Protein AF-A0A8J7XIR2-F1 (afdb_monomer)

Radius of gyration: 20.09 Å; Cα contacts (8 Å, |Δi|>4): 174; chains: 1; bounding box: 49×50×68 Å

Nearest PDB structures (foldseek):
  5ys2-assembly1_A  TM=2.863E-01  e=4.165E+00  Suid alphaherpesvirus 1
  5ys2-assembly2_E  TM=2.714E-01  e=7.554E+00  Suid alphaherpesvirus 1

Sequence (163 aa):
MEKDVEYDLEEFIRKARGRQTEYEEPPYDETTFRNFRRFSNLEEYHDYYQQIKVCKAILNDIRSKSHFLSKMEKYSPGVAALSIEDIIKVRYSAEEESYIIYTDGTTFDIYEDDIKYIYPSIVDVPDSYEFEVVIDDSSVYVYNKFTADQPFRVFGAAEAAEE

pLDDT: mean 71.0, std 18.96, range [32.69, 96.56]

Mean predicted aligned error: 15.15 Å

Solvent-accessible surface area (backbone atoms only — not comparable to full-atom values): 10066 Å² total; per-residue (Å²): 136,82,78,82,78,77,78,59,64,67,61,51,53,51,57,57,73,68,54,78,74,84,70,76,74,72,79,87,48,66,65,61,52,51,50,46,65,72,51,64,82,72,86,80,70,96,43,68,59,52,51,51,48,52,40,50,48,56,54,50,25,46,59,68,65,36,79,52,28,67,48,42,29,77,69,23,76,68,56,66,75,45,54,59,89,47,51,78,49,63,44,72,37,85,92,71,47,22,40,36,41,35,37,89,91,51,74,45,54,38,53,55,82,54,44,52,76,51,42,60,68,64,79,70,52,73,62,49,97,56,38,46,74,44,79,54,97,80,23,33,32,39,29,48,76,86,53,92,61,77,63,45,76,80,47,53,81,78,75,76,76,79,128

Secondary structure (DSSP, 8-state):
--------HHHHHHHHHH------PPP--HHHHHHHHHH---SS---HHHHHHHHHHHHHHHHHT-HHHHHHHHHSTTGGG--GGGEEEEEEETTTTEEEEEESS-EEEEEGGGHHHH-TTTSSS---SSEEEEEETTEEEEEETTS-PPPEEEESPPP----

Foldseek 3Di:
DDDPPPPPPVVVVVVVVPDPPPPPPPPDDPVLVVVLVVFVPPPDDPDPLLQVLLQVQLLVCLAVVAPLQVLVCVQWPPSSVDHSVQFPGWGQDPVQCWIWTDGDPDITTGHVVSCCVSQVCSSSGDDDPQWDWDDDRQWIWIDGPPDPDDTDTSDDDDPPPPD

Structure (mmCIF, N/CA/C/O backbone):
data_AF-A0A8J7XIR2-F1
#
_entry.id   AF-A0A8J7XIR2-F1
#
loop_
_atom_site.group_PDB
_atom_site.id
_atom_site.type_symbol
_atom_site.label_atom_id
_atom_site.label_alt_id
_atom_site.label_comp_id
_atom_site.label_asym_id
_atom_site.label_entity_id
_atom_site.label_seq_id
_atom_site.pdbx_PDB_ins_code
_atom_site.Cartn_x
_atom_site.Cartn_y
_atom_site.Cartn_z
_atom_site.occupancy
_atom_site.B_iso_or_equiv
_atom_site.auth_seq_id
_atom_site.auth_comp_id
_atom_site.auth_asym_id
_atom_site.auth_atom_id
_atom_site.pdbx_PDB_model_num
ATOM 1 N N . MET A 1 1 ? 16.623 4.726 44.438 1.00 39.22 1 MET A N 1
ATOM 2 C CA . MET A 1 1 ? 17.504 3.559 44.220 1.00 39.22 1 MET A CA 1
ATOM 3 C C . MET A 1 1 ? 17.141 2.980 42.868 1.00 39.22 1 MET A C 1
ATOM 5 O O . MET A 1 1 ? 16.351 2.048 42.798 1.00 39.22 1 MET A O 1
ATOM 9 N N . GLU A 1 2 ? 17.652 3.587 41.805 1.00 41.81 2 GLU A N 1
ATOM 10 C CA . GLU A 1 2 ? 17.642 2.974 40.478 1.00 41.81 2 GLU A CA 1
ATOM 11 C C . GLU A 1 2 ? 18.891 2.099 40.412 1.00 41.81 2 GLU A C 1
ATOM 13 O O . GLU A 1 2 ? 19.988 2.554 40.729 1.00 41.81 2 GLU A O 1
ATOM 18 N N . LYS A 1 3 ? 18.701 0.803 40.165 1.00 44.50 3 LYS A N 1
ATOM 19 C CA . LYS A 1 3 ? 19.813 -0.107 39.906 1.00 44.50 3 LYS A CA 1
ATOM 20 C C . LYS A 1 3 ? 20.169 0.061 38.437 1.00 44.50 3 LYS A C 1
ATOM 22 O O . LYS A 1 3 ? 19.374 -0.339 37.590 1.00 44.50 3 LYS A O 1
ATOM 27 N N . ASP A 1 4 ? 21.335 0.638 38.173 1.00 45.81 4 ASP A N 1
ATOM 28 C CA . ASP A 1 4 ? 21.973 0.595 36.863 1.00 45.81 4 ASP A CA 1
ATOM 29 C C . ASP A 1 4 ? 22.080 -0.869 36.425 1.00 45.81 4 ASP A C 1
ATOM 31 O O . ASP A 1 4 ? 22.739 -1.690 37.070 1.00 45.81 4 ASP A O 1
ATOM 35 N N . VAL A 1 5 ? 21.358 -1.222 35.364 1.00 53.22 5 VAL A N 1
ATOM 36 C CA . VAL A 1 5 ? 21.509 -2.512 34.694 1.00 53.22 5 VAL A CA 1
ATOM 37 C C . VAL A 1 5 ? 22.749 -2.376 33.823 1.00 53.22 5 VAL A C 1
ATOM 39 O O . VAL A 1 5 ? 22.687 -1.870 32.706 1.00 53.22 5 VAL A O 1
ATOM 42 N N . GLU A 1 6 ? 23.893 -2.747 34.389 1.00 56.06 6 GLU A N 1
ATOM 43 C CA . GLU A 1 6 ? 25.178 -2.767 33.699 1.00 56.06 6 GLU A CA 1
ATOM 44 C C . GLU A 1 6 ? 25.072 -3.720 32.499 1.00 56.06 6 GLU A C 1
ATOM 46 O O . GLU A 1 6 ? 24.845 -4.923 32.646 1.00 56.06 6 GLU A O 1
ATOM 51 N N . TYR A 1 7 ? 25.124 -3.157 31.292 1.00 51.16 7 TYR A N 1
ATOM 52 C CA . TYR A 1 7 ? 24.996 -3.913 30.054 1.00 51.16 7 TYR A CA 1
ATOM 53 C C . TYR A 1 7 ? 26.279 -4.725 29.840 1.00 51.16 7 TYR A C 1
ATOM 55 O O . TYR A 1 7 ? 27.320 -4.166 29.490 1.00 51.16 7 TYR A O 1
ATOM 63 N N . ASP A 1 8 ? 26.207 -6.039 30.065 1.00 73.75 8 ASP A N 1
ATOM 64 C CA . ASP A 1 8 ? 27.331 -6.955 29.864 1.00 73.75 8 ASP A CA 1
ATOM 65 C C . ASP A 1 8 ? 27.612 -7.125 28.361 1.00 73.75 8 ASP A C 1
ATOM 67 O O . ASP A 1 8 ? 27.009 -7.930 27.637 1.00 73.75 8 ASP A O 1
ATOM 71 N N . LEU A 1 9 ? 28.546 -6.304 27.884 1.00 60.28 9 LEU A N 1
ATOM 72 C CA . LEU A 1 9 ? 29.009 -6.285 26.503 1.00 60.28 9 LEU A CA 1
ATOM 73 C C . LEU A 1 9 ? 29.624 -7.635 26.090 1.00 60.28 9 LEU A C 1
ATOM 75 O O . LEU A 1 9 ? 29.512 -8.030 24.926 1.00 60.28 9 LEU A O 1
ATOM 79 N N . GLU A 1 10 ? 30.233 -8.372 27.024 1.00 70.94 10 GLU A N 1
ATOM 80 C CA . GLU A 1 10 ? 30.817 -9.687 26.750 1.00 70.94 10 GLU A CA 1
ATOM 81 C C . GLU A 1 10 ? 29.724 -10.743 26.538 1.00 70.94 10 GLU A C 1
ATOM 83 O O . GLU A 1 10 ? 29.825 -11.564 25.616 1.00 70.94 10 GLU A O 1
ATOM 88 N N . GLU A 1 11 ? 28.633 -10.690 27.310 1.00 71.00 11 GLU A N 1
ATOM 89 C CA . GLU A 1 11 ? 27.476 -11.572 27.120 1.00 71.00 11 GLU A CA 1
ATOM 90 C C . GLU A 1 11 ? 26.805 -11.346 25.755 1.00 71.00 11 GLU A C 1
ATOM 92 O O . GLU A 1 11 ? 26.440 -12.311 25.068 1.00 71.00 11 GLU A O 1
ATOM 97 N N . PHE A 1 12 ? 26.692 -10.085 25.327 1.00 66.56 12 PHE A N 1
ATOM 98 C 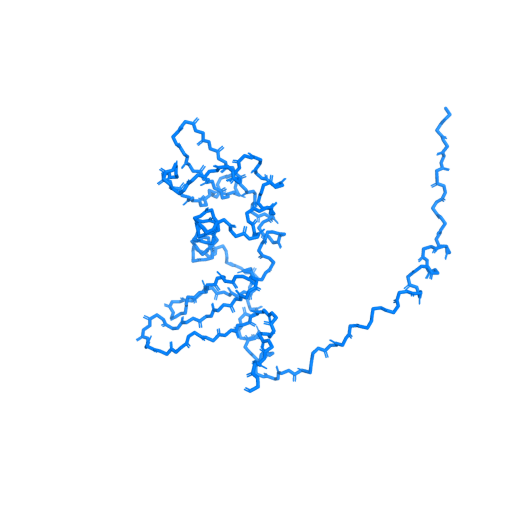CA . PHE A 1 12 ? 26.153 -9.719 24.016 1.00 66.56 12 PHE A CA 1
ATOM 99 C C . PHE A 1 12 ? 27.019 -10.258 22.869 1.00 66.56 12 PHE A C 1
ATOM 101 O O . PHE A 1 12 ? 26.501 -10.914 21.961 1.00 66.56 12 PHE A O 1
ATOM 108 N N . ILE A 1 13 ? 28.343 -10.063 22.932 1.00 67.88 13 ILE A N 1
ATOM 109 C CA . ILE A 1 13 ? 29.283 -10.556 21.910 1.00 67.88 13 ILE A CA 1
ATOM 110 C C . ILE A 1 13 ? 29.258 -12.088 21.843 1.00 67.88 13 ILE A C 1
ATOM 112 O O . ILE A 1 13 ? 29.281 -12.664 20.752 1.00 67.88 13 ILE A O 1
ATOM 116 N N . ARG A 1 14 ? 29.149 -12.769 22.989 1.00 73.19 14 ARG A N 1
ATOM 117 C CA . ARG A 1 14 ? 29.025 -14.231 23.046 1.00 73.19 14 ARG A CA 1
ATOM 118 C C . ARG A 1 14 ? 27.726 -14.724 22.399 1.00 73.19 14 ARG A C 1
ATOM 120 O O . ARG A 1 14 ? 27.768 -15.680 21.627 1.00 73.19 14 ARG A O 1
ATOM 127 N N . LYS A 1 15 ? 26.587 -14.065 22.659 1.00 63.84 15 LYS A N 1
ATOM 128 C CA . LYS A 1 15 ? 25.294 -14.382 22.016 1.00 63.84 15 LYS A CA 1
ATOM 129 C C . LYS A 1 15 ? 25.314 -14.107 20.511 1.00 63.84 15 LYS A C 1
ATOM 131 O O . LYS A 1 15 ? 24.738 -14.885 19.757 1.00 63.84 15 LYS A O 1
ATOM 136 N N . ALA A 1 16 ? 25.996 -13.050 20.071 1.00 55.19 16 ALA A N 1
ATOM 137 C CA . ALA A 1 16 ? 26.151 -12.724 18.655 1.00 55.19 16 ALA A CA 1
ATOM 138 C C . ALA A 1 16 ? 27.020 -13.755 17.915 1.00 55.19 16 ALA A C 1
ATOM 140 O O . ALA A 1 16 ? 26.655 -14.187 16.829 1.00 55.19 16 ALA A O 1
ATOM 141 N N . ARG A 1 17 ? 28.121 -14.220 18.524 1.00 64.31 17 ARG A N 1
ATOM 142 C CA . ARG A 1 17 ? 29.004 -15.248 17.934 1.00 64.31 17 ARG A CA 1
ATOM 143 C C . ARG A 1 17 ? 28.397 -16.655 17.912 1.00 64.31 17 ARG A C 1
ATOM 145 O O . ARG A 1 17 ? 28.824 -17.473 17.108 1.00 64.31 17 ARG A O 1
ATOM 152 N N . GLY A 1 18 ? 27.433 -16.944 18.790 1.00 54.91 18 GLY A N 1
ATOM 153 C CA . GLY A 1 18 ? 26.710 -18.222 18.826 1.00 54.91 18 GLY A CA 1
ATOM 154 C C . GLY A 1 18 ? 25.532 -18.315 17.851 1.00 54.91 18 GLY A C 1
ATOM 155 O O . GLY A 1 18 ? 25.007 -19.405 17.637 1.00 54.91 18 GLY A O 1
ATOM 156 N N . ARG A 1 19 ? 25.108 -17.196 17.250 1.00 49.31 19 ARG A N 1
ATOM 157 C CA . ARG A 1 19 ? 24.125 -17.190 16.164 1.00 49.31 19 ARG A CA 1
ATOM 158 C C . ARG A 1 19 ? 24.859 -17.447 14.853 1.00 49.31 19 ARG A C 1
ATOM 160 O O . ARG A 1 19 ? 25.279 -16.510 14.183 1.00 49.31 19 ARG A O 1
ATOM 167 N N . GLN A 1 20 ? 25.001 -18.713 14.473 1.00 45.00 20 GLN A N 1
ATOM 168 C CA . GLN A 1 20 ? 25.134 -19.030 13.055 1.00 45.00 20 GLN A CA 1
ATOM 169 C C . GLN A 1 20 ? 23.787 -18.718 12.405 1.00 45.00 20 GLN A C 1
ATOM 171 O O . GLN A 1 20 ? 22.886 -19.548 12.365 1.00 45.00 20 GLN A O 1
ATOM 176 N N . THR A 1 21 ? 23.6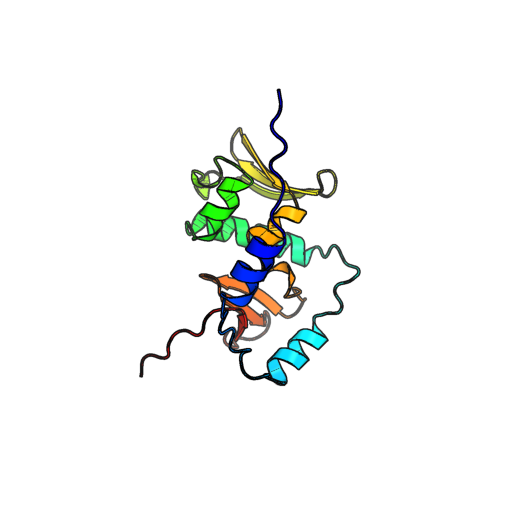12 -17.482 11.947 1.00 47.25 21 THR A N 1
ATOM 177 C CA . THR A 1 21 ? 22.719 -17.248 10.820 1.00 47.25 21 THR A CA 1
ATOM 178 C C . THR A 1 21 ? 23.423 -17.864 9.625 1.00 47.25 21 THR A C 1
ATOM 180 O O . THR A 1 21 ? 24.315 -17.243 9.048 1.00 47.25 21 THR A O 1
ATOM 183 N N . GLU A 1 22 ? 23.074 -19.108 9.300 1.00 45.41 22 GLU A N 1
ATOM 184 C CA . GLU A 1 22 ? 23.226 -19.618 7.940 1.00 45.41 22 GLU A CA 1
ATOM 185 C C . GLU A 1 22 ? 22.330 -18.750 7.053 1.00 45.41 22 GLU A C 1
ATOM 187 O O . GLU A 1 22 ? 21.173 -19.053 6.783 1.00 45.41 22 GLU A O 1
ATOM 192 N N . TYR A 1 23 ? 22.842 -17.572 6.714 1.00 43.78 23 TYR A N 1
ATOM 193 C CA . TYR A 1 23 ? 22.356 -16.812 5.590 1.00 43.78 23 TYR A CA 1
ATOM 194 C C . TYR A 1 23 ? 23.149 -17.341 4.406 1.00 43.78 23 TYR A C 1
ATOM 196 O O . TYR A 1 23 ? 24.292 -16.942 4.182 1.00 43.78 23 TYR A O 1
ATOM 204 N N . GLU A 1 24 ? 22.577 -18.315 3.707 1.00 45.75 24 GLU A N 1
ATOM 205 C CA . GLU A 1 24 ? 23.003 -18.571 2.342 1.00 45.75 24 GLU A CA 1
ATOM 206 C C . GLU A 1 24 ? 22.620 -17.324 1.548 1.00 45.75 24 GLU A C 1
ATOM 208 O O . GLU A 1 24 ? 21.440 -17.074 1.299 1.00 45.75 24 GLU A O 1
ATOM 213 N N . GLU A 1 25 ? 23.613 -16.495 1.212 1.00 41.59 25 GLU A N 1
ATOM 214 C CA . GLU A 1 25 ? 23.420 -15.504 0.161 1.00 41.59 25 GLU A CA 1
ATOM 215 C C . GLU A 1 25 ? 22.913 -16.273 -1.063 1.00 41.59 25 GLU A C 1
ATOM 217 O O . GLU A 1 25 ? 23.621 -17.171 -1.539 1.00 41.59 25 GLU A O 1
ATOM 222 N N . PRO A 1 26 ? 21.689 -15.991 -1.552 1.00 50.03 26 PRO A N 1
ATOM 223 C CA . PRO A 1 26 ? 21.215 -16.631 -2.763 1.00 50.03 26 PRO A CA 1
ATOM 224 C C . PRO A 1 26 ? 22.251 -16.370 -3.863 1.00 50.03 26 PRO A C 1
ATOM 226 O O . PRO A 1 26 ? 22.848 -15.286 -3.891 1.00 50.03 26 PRO A O 1
ATOM 229 N N . PRO A 1 27 ? 22.512 -17.355 -4.741 1.00 47.81 27 PRO A N 1
ATOM 230 C CA . PRO A 1 27 ? 23.533 -17.220 -5.766 1.00 47.81 27 PRO A CA 1
ATOM 231 C C . PRO A 1 27 ? 23.292 -15.925 -6.533 1.00 47.81 27 PRO A C 1
ATOM 233 O O . PRO A 1 27 ? 22.175 -15.664 -6.980 1.00 47.81 27 PRO A O 1
ATOM 236 N N . TYR A 1 28 ? 24.340 -15.107 -6.631 1.00 44.44 28 TYR A N 1
ATOM 237 C CA . TYR A 1 28 ? 24.305 -13.832 -7.331 1.00 44.44 28 TYR A CA 1
ATOM 238 C C . TYR A 1 28 ? 23.738 -14.039 -8.740 1.00 44.44 28 TYR A C 1
ATOM 240 O O . TYR A 1 28 ? 24.404 -14.592 -9.617 1.00 44.44 28 TYR A O 1
ATOM 248 N N . ASP A 1 29 ? 22.495 -13.610 -8.947 1.00 66.00 29 ASP A N 1
ATOM 249 C CA . ASP A 1 29 ? 21.897 -13.554 -10.270 1.00 66.00 29 ASP A CA 1
ATOM 250 C C . ASP A 1 29 ? 22.247 -12.205 -10.887 1.00 66.00 29 ASP A C 1
ATOM 252 O O . ASP A 1 29 ? 21.722 -11.154 -10.512 1.00 66.00 29 ASP A O 1
ATOM 256 N N . GLU A 1 30 ? 23.150 -12.247 -11.859 1.00 49.97 30 GLU A N 1
ATOM 257 C CA . GLU A 1 30 ? 23.593 -11.080 -12.612 1.00 49.97 30 GLU A CA 1
ATOM 258 C C . GLU A 1 30 ? 22.422 -10.368 -13.309 1.00 49.97 30 GLU A C 1
ATOM 260 O O . GLU A 1 30 ? 22.465 -9.153 -13.506 1.00 49.97 30 GLU A O 1
ATOM 265 N N . THR A 1 31 ? 21.345 -11.093 -13.627 1.00 51.22 31 THR A N 1
ATOM 266 C CA . THR A 1 31 ? 20.126 -10.542 -14.230 1.00 51.22 31 THR A CA 1
ATOM 267 C C . THR A 1 31 ? 19.341 -9.728 -13.209 1.00 51.22 31 THR A C 1
ATOM 269 O O . THR A 1 31 ? 19.074 -8.547 -13.441 1.00 51.22 31 THR A O 1
ATOM 272 N N . THR A 1 32 ? 19.044 -10.317 -12.049 1.00 46.78 32 THR A N 1
ATOM 273 C CA . THR A 1 32 ? 18.410 -9.641 -10.909 1.00 46.78 32 THR A CA 1
ATOM 274 C C . THR A 1 32 ? 19.244 -8.455 -10.431 1.00 46.78 32 THR A C 1
ATOM 276 O O . THR A 1 32 ? 18.699 -7.374 -10.232 1.00 46.78 32 THR A O 1
ATOM 279 N N . PHE A 1 33 ? 20.569 -8.587 -10.342 1.00 46.12 33 PHE A N 1
ATOM 280 C CA . PHE A 1 33 ? 21.452 -7.494 -9.932 1.00 46.12 33 PHE A CA 1
ATOM 281 C C . PHE A 1 33 ? 21.568 -6.380 -10.984 1.00 46.12 33 PHE A C 1
ATOM 283 O O . PHE A 1 33 ? 21.594 -5.199 -10.632 1.00 46.12 33 PHE A O 1
ATOM 290 N N . ARG A 1 34 ? 21.601 -6.704 -12.288 1.00 47.91 34 ARG A N 1
ATOM 291 C CA . ARG A 1 34 ? 21.520 -5.687 -13.357 1.00 47.91 34 ARG A CA 1
ATOM 292 C C . ARG A 1 34 ? 20.179 -4.970 -13.353 1.00 47.91 34 ARG A C 1
ATOM 294 O O . ARG A 1 34 ? 20.161 -3.765 -13.594 1.00 47.91 34 ARG A O 1
ATOM 301 N N . ASN A 1 35 ? 19.085 -5.685 -13.109 1.00 45.75 35 ASN A N 1
ATOM 302 C CA . ASN A 1 35 ? 17.758 -5.090 -12.988 1.00 45.75 35 ASN A CA 1
ATOM 303 C C . ASN A 1 35 ? 17.706 -4.180 -11.757 1.00 45.75 35 ASN A C 1
ATOM 305 O O . ASN A 1 35 ? 17.390 -3.006 -11.899 1.00 45.75 35 ASN A O 1
ATOM 309 N N . PHE A 1 36 ? 18.169 -4.650 -10.600 1.00 41.94 36 PHE A N 1
ATOM 310 C CA . PHE A 1 36 ? 18.335 -3.844 -9.392 1.00 41.94 36 PHE A CA 1
ATOM 311 C C . PHE A 1 36 ? 19.135 -2.561 -9.664 1.00 41.94 36 PHE A C 1
ATOM 313 O O . PHE A 1 36 ? 18.639 -1.471 -9.412 1.00 41.94 36 PHE A O 1
ATOM 320 N N . ARG A 1 37 ? 20.311 -2.649 -10.305 1.00 42.12 37 ARG A N 1
ATOM 321 C CA . ARG A 1 37 ? 21.112 -1.467 -10.680 1.00 42.12 37 ARG A CA 1
ATOM 322 C C . ARG A 1 37 ? 20.454 -0.538 -11.701 1.00 42.12 37 ARG A C 1
ATOM 324 O O . ARG A 1 37 ? 20.783 0.643 -11.740 1.00 42.12 37 ARG A O 1
ATOM 331 N N . ARG A 1 38 ? 19.575 -1.050 -12.568 1.00 45.69 38 ARG A N 1
ATOM 332 C CA . ARG A 1 38 ? 18.793 -0.222 -13.504 1.00 45.69 38 ARG A CA 1
ATOM 333 C C . ARG A 1 38 ? 17.723 0.595 -12.787 1.00 45.69 38 ARG A C 1
ATOM 335 O O . ARG A 1 38 ? 17.361 1.656 -13.284 1.00 45.69 38 ARG A O 1
ATOM 342 N N . PHE A 1 39 ? 17.244 0.104 -11.650 1.00 44.09 39 PHE A N 1
ATOM 343 C CA . PHE A 1 39 ? 16.132 0.674 -10.898 1.00 44.09 39 PHE A CA 1
ATOM 344 C C . PHE A 1 39 ? 16.563 1.364 -9.590 1.00 44.09 39 PHE A C 1
ATOM 346 O O . PHE A 1 39 ? 15.766 2.074 -8.992 1.00 44.09 39 PHE A O 1
ATOM 353 N N . SER A 1 40 ? 17.831 1.238 -9.184 1.00 32.69 40 SER A N 1
ATOM 354 C CA . SER A 1 40 ? 18.383 1.773 -7.931 1.00 32.69 40 SER A CA 1
ATOM 355 C C . SER A 1 40 ? 18.776 3.258 -7.961 1.00 32.69 40 SER A C 1
ATOM 357 O O . SER A 1 40 ? 19.479 3.711 -7.062 1.00 32.69 40 SER A O 1
ATOM 359 N N . ASN A 1 41 ? 18.367 4.039 -8.965 1.00 37.34 41 ASN A N 1
ATOM 360 C CA . ASN A 1 41 ? 18.601 5.493 -8.987 1.00 37.34 41 ASN A CA 1
ATOM 361 C C . ASN A 1 41 ? 17.454 6.236 -8.278 1.00 37.34 41 ASN A C 1
ATOM 363 O O . ASN A 1 41 ? 16.797 7.092 -8.865 1.00 37.34 41 ASN A O 1
ATOM 367 N N . LEU A 1 42 ? 17.190 5.859 -7.028 1.00 42.06 42 LEU A N 1
ATOM 368 C CA . LEU A 1 42 ? 16.024 6.269 -6.236 1.00 42.06 42 LEU A CA 1
ATOM 369 C C . LEU A 1 42 ? 16.338 7.372 -5.212 1.00 42.06 42 LEU A C 1
ATOM 371 O O . LEU A 1 42 ? 15.709 7.435 -4.163 1.00 42.06 42 LEU A O 1
ATOM 375 N N . GLU A 1 43 ? 17.301 8.251 -5.487 1.00 38.44 43 GLU A N 1
ATOM 376 C CA . GLU A 1 43 ? 17.650 9.310 -4.528 1.00 38.44 43 GLU A CA 1
ATOM 377 C C . GLU A 1 43 ? 16.804 10.592 -4.622 1.00 38.44 43 GLU A C 1
ATOM 379 O O . GLU A 1 43 ? 17.026 11.471 -3.801 1.00 38.44 43 GLU A O 1
ATOM 384 N N . GLU A 1 44 ? 15.821 10.750 -5.528 1.00 37.47 44 GLU A N 1
ATOM 385 C CA . GLU A 1 44 ? 15.246 12.107 -5.691 1.00 37.47 44 GLU A CA 1
ATOM 386 C C . GLU A 1 44 ? 13.783 12.295 -6.126 1.00 37.47 44 GLU A C 1
ATOM 388 O O . GLU A 1 44 ? 13.406 13.427 -6.425 1.00 37.47 44 GLU A O 1
ATOM 393 N N . TYR A 1 45 ? 12.909 11.281 -6.127 1.00 42.94 45 TYR A N 1
ATOM 394 C CA . TYR A 1 45 ? 11.511 11.528 -6.518 1.00 42.94 45 TYR A CA 1
ATOM 395 C C . TYR A 1 45 ? 10.481 10.905 -5.579 1.00 42.94 45 TYR A C 1
ATOM 397 O O . TYR A 1 45 ? 10.251 9.698 -5.573 1.00 42.94 45 TYR A O 1
ATOM 405 N N . HIS A 1 46 ? 9.788 11.799 -4.866 1.00 54.75 46 HIS A N 1
ATOM 406 C CA . HIS A 1 46 ? 8.394 11.674 -4.438 1.00 54.75 46 HIS A CA 1
ATOM 407 C C . HIS A 1 46 ? 7.491 11.382 -5.656 1.00 54.75 46 HIS A C 1
ATOM 409 O O . HIS A 1 46 ? 6.744 12.243 -6.123 1.00 54.75 46 HIS A O 1
ATOM 415 N N . ASP A 1 47 ? 7.622 10.198 -6.252 1.00 65.75 47 ASP A N 1
ATOM 416 C CA . ASP A 1 47 ? 6.942 9.855 -7.492 1.00 65.75 47 ASP A CA 1
ATOM 417 C C . ASP A 1 47 ? 5.456 9.582 -7.215 1.00 65.75 47 ASP A C 1
ATOM 419 O O . ASP A 1 47 ? 5.091 8.717 -6.414 1.00 65.75 47 ASP A O 1
ATOM 423 N N . TYR A 1 48 ? 4.582 10.324 -7.897 1.00 67.62 48 TYR A N 1
ATOM 424 C CA . TYR A 1 48 ? 3.132 10.139 -7.863 1.00 67.62 48 TYR A CA 1
ATOM 425 C C . TYR A 1 48 ? 2.750 8.668 -8.083 1.00 67.62 48 TYR A C 1
ATOM 427 O O . TYR A 1 48 ? 1.845 8.154 -7.425 1.00 67.62 48 TYR A O 1
ATOM 435 N N . TYR A 1 49 ? 3.468 7.960 -8.958 1.00 71.19 49 TYR A N 1
ATOM 436 C CA . TYR A 1 49 ? 3.210 6.544 -9.208 1.00 71.19 49 TYR A CA 1
ATOM 437 C C . TYR A 1 49 ? 3.518 5.664 -7.992 1.00 71.19 49 TYR A C 1
ATOM 439 O O . TYR A 1 49 ? 2.720 4.787 -7.664 1.00 71.19 49 TYR A O 1
ATOM 447 N N . GLN A 1 50 ? 4.589 5.957 -7.249 1.00 76.12 50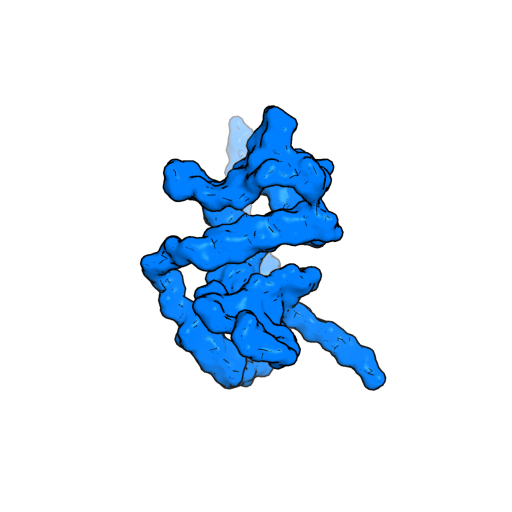 GLN A N 1
ATOM 448 C CA . GLN A 1 50 ? 4.910 5.264 -5.999 1.00 76.12 50 GLN A CA 1
ATOM 449 C C . GLN A 1 50 ? 3.796 5.446 -4.958 1.00 76.12 50 GLN A C 1
ATOM 451 O O . GLN A 1 50 ? 3.359 4.475 -4.339 1.00 76.12 50 GLN A O 1
ATOM 456 N N . GLN A 1 51 ? 3.285 6.671 -4.809 1.00 81.31 51 GLN A N 1
ATOM 457 C CA . GLN A 1 51 ? 2.188 6.974 -3.884 1.00 81.31 51 GLN A CA 1
ATOM 458 C C . GLN A 1 51 ? 0.906 6.225 -4.268 1.00 81.31 51 GLN A C 1
ATOM 460 O O . GLN A 1 51 ? 0.243 5.623 -3.419 1.00 81.31 51 GLN A O 1
ATOM 465 N N . ILE A 1 52 ? 0.562 6.219 -5.560 1.00 81.62 52 ILE A N 1
ATOM 466 C CA . ILE A 1 52 ? -0.605 5.495 -6.074 1.00 81.62 52 ILE A CA 1
ATOM 467 C C . ILE A 1 52 ? -0.452 3.987 -5.872 1.00 81.62 52 ILE A C 1
ATOM 469 O O . ILE A 1 52 ? -1.412 3.331 -5.465 1.00 81.62 52 ILE A O 1
ATOM 473 N N . LYS A 1 53 ? 0.739 3.432 -6.107 1.00 83.69 53 LYS A N 1
ATOM 474 C CA . LYS A 1 53 ? 1.031 2.016 -5.878 1.00 83.69 53 LYS A CA 1
ATOM 475 C C . LYS A 1 53 ? 0.801 1.614 -4.424 1.00 83.69 53 LYS A C 1
ATOM 477 O O . LYS A 1 53 ? 0.118 0.624 -4.176 1.00 83.69 53 LYS A O 1
ATOM 482 N N . VAL A 1 54 ? 1.299 2.394 -3.466 1.00 87.06 54 VAL A N 1
ATOM 483 C CA . VAL A 1 54 ? 1.066 2.126 -2.037 1.00 87.06 54 VAL A CA 1
ATOM 484 C C . VAL A 1 54 ? -0.426 2.222 -1.702 1.00 87.06 54 VAL A C 1
ATOM 486 O O . VAL A 1 54 ? -0.957 1.344 -1.025 1.00 87.06 54 VAL A O 1
ATOM 489 N N . CYS A 1 55 ? -1.148 3.211 -2.244 1.00 89.94 55 CYS A N 1
ATOM 490 C CA . CYS A 1 55 ? -2.601 3.3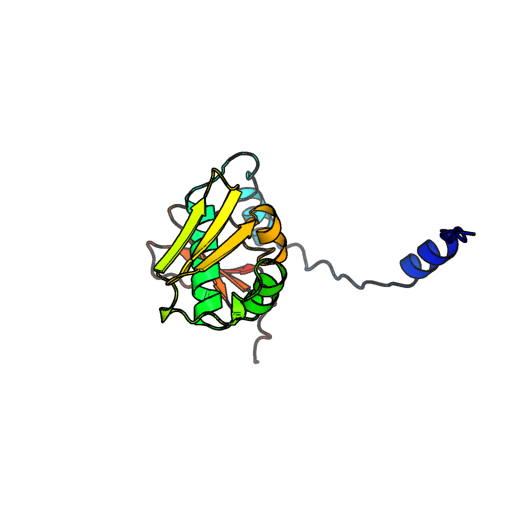13 -2.056 1.00 89.94 55 CYS A CA 1
ATOM 491 C C . CYS A 1 55 ? -3.348 2.079 -2.600 1.00 89.94 55 CYS A C 1
ATOM 493 O O . CYS A 1 55 ? -4.280 1.589 -1.961 1.00 89.94 55 CYS A O 1
ATOM 495 N N . LYS A 1 56 ? -2.941 1.561 -3.768 1.00 88.81 56 LYS A N 1
ATOM 496 C CA . LYS A 1 56 ? -3.494 0.329 -4.353 1.00 88.81 56 LYS A CA 1
ATOM 497 C C . LYS A 1 56 ? -3.190 -0.898 -3.494 1.00 88.81 56 LYS A C 1
ATOM 499 O O . LYS A 1 56 ? -4.088 -1.714 -3.304 1.00 88.81 56 LYS A O 1
ATOM 504 N N . ALA A 1 57 ? -1.967 -1.015 -2.974 1.00 89.50 57 ALA A N 1
ATOM 505 C CA . ALA A 1 57 ? -1.579 -2.103 -2.077 1.00 89.50 57 ALA A CA 1
ATOM 506 C C . ALA A 1 57 ? -2.469 -2.116 -0.827 1.00 89.50 57 ALA A C 1
ATOM 508 O O . ALA A 1 57 ? -3.172 -3.093 -0.597 1.00 89.50 57 ALA A O 1
ATOM 509 N N . ILE A 1 58 ? -2.584 -0.974 -0.135 1.00 92.44 58 ILE A N 1
ATOM 510 C CA . ILE A 1 58 ? -3.469 -0.806 1.030 1.00 92.44 58 ILE A CA 1
ATOM 511 C C . ILE A 1 58 ? -4.906 -1.252 0.711 1.00 92.44 58 ILE A C 1
ATOM 513 O O . ILE A 1 58 ? -5.494 -2.037 1.453 1.00 92.44 58 ILE A O 1
ATOM 517 N N . LEU A 1 59 ? -5.475 -0.788 -0.409 1.00 93.12 59 LEU A N 1
ATOM 518 C CA . LEU A 1 59 ? -6.829 -1.167 -0.829 1.00 93.12 59 LEU A CA 1
ATOM 519 C C . LEU A 1 59 ? -6.972 -2.674 -1.079 1.00 93.12 59 LEU A C 1
ATOM 521 O O . LEU A 1 59 ? -7.958 -3.280 -0.653 1.00 93.12 59 LEU A O 1
ATOM 525 N N . ASN A 1 60 ? -6.010 -3.278 -1.777 1.00 91.12 60 ASN A N 1
ATOM 526 C CA . ASN A 1 60 ? -6.021 -4.708 -2.072 1.00 91.12 60 ASN A CA 1
ATOM 527 C C . ASN A 1 60 ? -5.879 -5.546 -0.803 1.00 91.12 60 ASN A C 1
ATOM 529 O O . ASN A 1 60 ? -6.581 -6.545 -0.659 1.00 91.12 60 ASN A O 1
ATOM 533 N N . ASP A 1 61 ? -5.029 -5.133 0.127 1.00 92.00 61 ASP A N 1
ATOM 534 C CA . ASP A 1 61 ? -4.781 -5.849 1.374 1.00 92.00 61 ASP A CA 1
ATOM 535 C C . ASP A 1 61 ? -5.973 -5.774 2.331 1.00 92.00 61 ASP A C 1
ATOM 537 O O . ASP A 1 61 ? -6.323 -6.776 2.960 1.00 92.00 61 ASP A O 1
ATOM 541 N N . ILE A 1 62 ? -6.677 -4.637 2.380 1.00 92.75 62 ILE A N 1
ATOM 542 C CA . ILE A 1 62 ? -7.938 -4.533 3.127 1.00 92.75 62 ILE A CA 1
ATOM 543 C C . ILE A 1 62 ? -9.023 -5.412 2.489 1.00 92.75 62 ILE A C 1
ATOM 545 O O . ILE A 1 62 ? -9.722 -6.134 3.205 1.00 92.75 62 ILE A O 1
ATOM 549 N N . ARG A 1 63 ? -9.142 -5.401 1.153 1.00 92.62 63 ARG A N 1
ATOM 550 C CA . ARG A 1 63 ? -10.121 -6.219 0.414 1.00 92.62 63 ARG A CA 1
ATOM 551 C C . ARG A 1 63 ? -9.885 -7.717 0.597 1.00 92.62 63 ARG A C 1
ATOM 553 O O . ARG A 1 63 ? -10.833 -8.460 0.826 1.00 92.62 63 ARG A O 1
ATOM 560 N N . SER A 1 64 ? -8.641 -8.157 0.440 1.00 89.38 64 SER A N 1
ATOM 561 C CA . SER A 1 64 ? -8.259 -9.574 0.477 1.00 89.38 64 SER A CA 1
ATOM 562 C C . SER A 1 64 ? -8.020 -10.099 1.891 1.00 89.38 64 SER A C 1
ATOM 564 O O . SER A 1 64 ? -7.878 -11.306 2.066 1.00 89.38 64 SER A O 1
ATOM 566 N N . LYS A 1 65 ? -7.994 -9.212 2.898 1.00 90.00 65 LYS A N 1
ATOM 567 C CA . LYS A 1 65 ? -7.604 -9.537 4.276 1.00 90.00 65 LYS A CA 1
ATOM 568 C C . LYS A 1 65 ? -6.227 -10.201 4.328 1.00 90.00 65 LYS A C 1
ATOM 570 O O . LYS A 1 65 ? -6.039 -11.207 5.011 1.00 90.00 65 LYS A O 1
ATOM 575 N N . SER A 1 66 ? -5.272 -9.631 3.595 1.00 87.94 66 SER A N 1
ATOM 576 C CA . SER A 1 66 ? -3.928 -10.195 3.472 1.00 87.94 66 SER A CA 1
ATOM 577 C C . SER A 1 66 ? -3.162 -10.171 4.797 1.00 87.94 66 SER A C 1
ATOM 579 O O . SER A 1 66 ? -3.509 -9.469 5.753 1.00 87.94 66 SER A O 1
ATOM 581 N N . HIS A 1 67 ? -2.040 -10.892 4.843 1.00 85.75 67 HIS A N 1
ATOM 582 C CA . HIS A 1 67 ? -1.164 -10.880 6.010 1.00 85.75 67 HIS A CA 1
ATOM 583 C C . HIS A 1 67 ? -0.595 -9.474 6.314 1.00 85.75 67 HIS A C 1
ATOM 585 O O . HIS A 1 67 ? -0.292 -9.178 7.475 1.00 85.75 67 HIS A O 1
ATOM 591 N N . PHE A 1 68 ? -0.478 -8.587 5.313 1.00 89.62 68 PHE A N 1
ATOM 592 C CA . PHE A 1 68 ? -0.006 -7.210 5.491 1.00 89.62 68 PHE A CA 1
ATOM 593 C C . PHE A 1 68 ? -0.988 -6.347 6.287 1.00 89.62 68 PHE A C 1
ATOM 595 O O . PHE A 1 68 ? -0.558 -5.439 6.997 1.00 89.62 68 PHE A O 1
ATOM 602 N N . LEU A 1 69 ? -2.283 -6.680 6.277 1.00 91.69 69 LEU A N 1
ATOM 603 C CA . LEU A 1 69 ? -3.293 -5.984 7.075 1.00 91.69 69 LEU A CA 1
ATOM 604 C C . LEU A 1 69 ? -2.998 -6.062 8.580 1.00 91.69 69 LEU A C 1
ATOM 606 O O . LEU A 1 69 ? -3.150 -5.078 9.299 1.00 91.69 69 LEU A O 1
ATOM 610 N N . SER A 1 70 ? -2.480 -7.200 9.051 1.00 88.62 70 SER A N 1
ATOM 611 C CA . SER A 1 70 ? -2.054 -7.362 10.450 1.00 88.62 70 SER A CA 1
ATOM 612 C C . SER A 1 70 ? -0.838 -6.503 10.819 1.00 88.62 70 SER A C 1
ATOM 614 O O . SER A 1 70 ? -0.665 -6.131 11.981 1.00 88.62 70 SER A O 1
ATOM 616 N N . LYS A 1 71 ? 0.017 -6.179 9.837 1.00 90.75 71 LYS A N 1
ATOM 617 C CA . LYS A 1 71 ? 1.121 -5.233 10.019 1.00 90.75 71 LYS A CA 1
ATOM 618 C C . LYS A 1 71 ? 0.579 -3.808 10.050 1.00 90.75 71 LYS A C 1
ATOM 620 O O . LYS A 1 71 ? 0.943 -3.082 10.965 1.00 90.75 71 LYS A O 1
ATOM 625 N N . MET A 1 72 ? -0.320 -3.449 9.128 1.00 93.50 72 MET A N 1
ATOM 626 C CA . MET A 1 72 ? -0.976 -2.134 9.095 1.00 93.50 72 MET A CA 1
ATOM 627 C C . MET A 1 72 ? -1.692 -1.803 10.407 1.00 93.50 72 MET A C 1
ATOM 629 O O . MET A 1 72 ? -1.528 -0.699 10.906 1.00 93.50 72 MET A O 1
ATOM 633 N N . GLU A 1 73 ? -2.386 -2.766 11.020 1.00 93.69 73 GLU A N 1
ATOM 634 C CA . GLU A 1 73 ? -3.081 -2.594 12.310 1.00 93.69 73 GLU A CA 1
ATOM 635 C C . GLU A 1 73 ? -2.175 -2.081 13.442 1.00 93.69 73 GLU A C 1
ATOM 637 O O . GLU A 1 73 ? -2.639 -1.403 14.355 1.00 93.69 73 GLU A O 1
ATOM 642 N N . LYS A 1 74 ? -0.867 -2.372 13.393 1.00 92.75 74 LYS A N 1
ATOM 643 C CA . LYS A 1 74 ? 0.095 -1.880 14.394 1.00 92.75 74 LYS A CA 1
ATOM 644 C C . LYS A 1 74 ? 0.368 -0.384 14.271 1.00 92.75 74 LYS A C 1
ATOM 646 O O . LYS A 1 74 ? 0.719 0.237 15.269 1.00 92.75 74 LYS A O 1
ATOM 651 N N . TYR A 1 75 ? 0.247 0.152 13.061 1.00 92.62 75 TYR A N 1
ATOM 652 C CA . TYR A 1 75 ? 0.539 1.546 12.730 1.00 92.62 75 TYR A CA 1
ATOM 653 C C . TYR A 1 75 ? -0.739 2.383 12.619 1.00 92.62 75 TYR A C 1
ATOM 655 O O . TYR A 1 75 ? -0.713 3.570 12.907 1.00 92.62 75 TYR A O 1
ATOM 663 N N . SER A 1 76 ? -1.866 1.753 12.279 1.00 94.06 76 SER A N 1
ATOM 664 C CA . SER A 1 76 ? -3.180 2.388 12.192 1.00 94.06 76 SER A CA 1
ATOM 665 C C . SER A 1 76 ? -4.253 1.481 12.816 1.00 94.06 76 SER A C 1
ATOM 667 O O . SER A 1 76 ? -4.866 0.666 12.120 1.00 94.06 76 SER A O 1
ATOM 669 N N . PRO A 1 77 ? -4.451 1.548 14.147 1.00 93.50 77 PRO A N 1
ATOM 670 C CA . PRO A 1 77 ? -5.377 0.665 14.853 1.00 93.50 77 PRO A CA 1
ATOM 671 C C . PRO A 1 77 ? -6.824 0.795 14.364 1.00 93.50 77 PRO A C 1
ATOM 673 O O . PRO A 1 77 ? -7.339 1.894 14.172 1.00 93.50 77 PRO A O 1
ATOM 676 N N . GLY A 1 78 ? -7.505 -0.338 14.214 1.00 93.31 78 GLY A N 1
ATOM 677 C CA . GLY A 1 78 ? -8.867 -0.445 13.697 1.00 93.31 78 GLY A CA 1
ATOM 678 C C . GLY A 1 78 ? -8.954 -0.635 12.181 1.00 93.31 78 GLY A C 1
ATOM 679 O O . GLY A 1 78 ? -10.019 -1.019 11.692 1.00 93.31 78 GLY A O 1
ATOM 680 N N . VAL A 1 79 ? -7.859 -0.452 11.433 1.00 93.50 79 VAL A N 1
ATOM 681 C CA . VAL A 1 79 ? -7.843 -0.628 9.971 1.00 93.50 79 VAL A CA 1
ATOM 682 C C . VAL A 1 79 ? -8.146 -2.074 9.561 1.00 93.50 79 VAL A C 1
ATOM 684 O O . VAL A 1 79 ? -8.787 -2.311 8.537 1.00 93.50 79 VAL A O 1
ATOM 687 N N . ALA A 1 80 ? -7.763 -3.066 10.373 1.00 93.38 80 ALA A N 1
ATOM 688 C CA . ALA A 1 80 ? -8.012 -4.476 10.083 1.00 93.38 80 ALA A CA 1
ATOM 689 C C . ALA A 1 80 ? -9.504 -4.841 10.083 1.00 93.38 80 ALA A C 1
ATOM 691 O O . ALA A 1 80 ? -9.919 -5.783 9.392 1.00 93.38 80 ALA A O 1
ATOM 692 N N . ALA A 1 81 ? -10.318 -4.086 10.826 1.00 93.50 81 ALA A N 1
ATOM 693 C CA . ALA A 1 81 ? -11.760 -4.285 10.908 1.00 93.50 81 ALA A CA 1
ATOM 694 C C . ALA A 1 81 ? -12.514 -3.736 9.685 1.00 93.50 81 ALA A C 1
ATOM 696 O O . ALA A 1 81 ? -13.644 -4.155 9.448 1.00 93.50 81 ALA A O 1
ATOM 697 N N . LEU A 1 82 ? -11.897 -2.853 8.892 1.00 94.00 82 LEU A N 1
ATOM 698 C CA . LEU A 1 82 ? -12.546 -2.212 7.746 1.00 94.00 82 LEU A CA 1
ATOM 699 C C . LEU A 1 82 ? -12.913 -3.214 6.658 1.00 94.00 82 LEU A C 1
ATOM 701 O O . LEU A 1 82 ? -12.095 -4.054 6.282 1.00 94.00 82 LEU A O 1
ATOM 705 N N . SER A 1 83 ? -14.118 -3.111 6.109 1.00 92.00 83 SER A N 1
ATOM 706 C CA . SER A 1 83 ? -14.457 -3.755 4.842 1.00 92.00 83 SER A CA 1
ATOM 707 C C . SER A 1 83 ? -14.119 -2.830 3.670 1.00 92.00 83 SER A C 1
ATOM 709 O O . SER A 1 83 ? -13.901 -1.630 3.849 1.00 92.00 83 SER A O 1
ATOM 711 N N . ILE A 1 84 ? -14.040 -3.374 2.453 1.00 91.44 84 ILE A N 1
ATOM 712 C CA . ILE A 1 84 ? -13.761 -2.541 1.275 1.00 91.44 84 ILE A CA 1
ATOM 713 C C . ILE A 1 84 ? -14.935 -1.599 0.978 1.00 91.44 84 ILE A C 1
ATOM 715 O O . ILE A 1 84 ? -14.732 -0.513 0.445 1.00 91.44 84 ILE A O 1
ATOM 719 N N . GLU A 1 85 ? -16.148 -2.001 1.357 1.00 92.62 85 GLU A N 1
ATOM 720 C CA . GLU A 1 85 ? -17.384 -1.238 1.217 1.00 92.62 85 GLU A CA 1
ATOM 721 C C . GLU A 1 85 ? -17.407 0.012 2.108 1.00 92.62 85 GLU A C 1
ATOM 723 O O . GLU A 1 85 ? -18.052 0.998 1.755 1.00 92.62 85 GLU A O 1
ATOM 728 N N . ASP A 1 86 ? -16.669 -0.004 3.222 1.00 92.00 86 ASP A N 1
ATOM 729 C CA . ASP A 1 86 ? -16.565 1.132 4.145 1.00 92.00 86 ASP A CA 1
ATOM 730 C C . ASP A 1 86 ? -15.602 2.218 3.638 1.00 92.00 86 ASP A C 1
ATOM 732 O O . ASP A 1 86 ? -15.600 3.342 4.148 1.00 92.00 86 ASP A O 1
ATOM 736 N N . ILE A 1 87 ? -14.755 1.89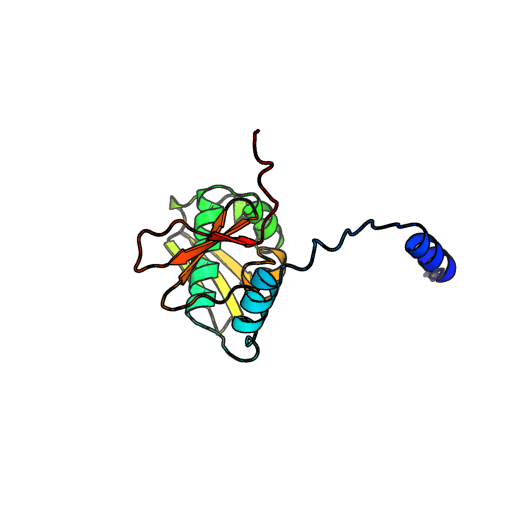8 2.652 1.00 94.56 87 ILE A N 1
ATOM 737 C CA . ILE A 1 87 ? -13.706 2.795 2.163 1.00 94.56 87 ILE A CA 1
ATOM 738 C C . ILE A 1 87 ? -14.245 3.691 1.049 1.00 94.56 87 ILE A C 1
ATOM 740 O O . ILE A 1 87 ? -14.575 3.244 -0.046 1.00 94.56 87 ILE A O 1
ATOM 744 N N . ILE A 1 88 ? -14.223 4.999 1.297 1.00 94.75 88 ILE A N 1
ATOM 745 C CA . ILE A 1 88 ? -14.583 6.028 0.316 1.00 94.75 88 ILE A CA 1
ATOM 746 C C . ILE A 1 88 ? -13.407 6.294 -0.630 1.00 94.75 88 ILE A C 1
ATOM 748 O O . ILE A 1 88 ? -13.587 6.394 -1.844 1.00 94.75 88 ILE A O 1
ATOM 752 N N . LYS A 1 89 ? -12.196 6.459 -0.080 1.00 93.06 89 LYS A N 1
ATOM 753 C CA . LYS A 1 89 ? -10.953 6.647 -0.850 1.00 93.06 89 LYS A CA 1
ATOM 754 C C . LYS A 1 89 ? -9.713 6.440 0.017 1.00 93.06 89 LYS A C 1
ATOM 756 O O . LYS A 1 89 ? -9.752 6.672 1.221 1.00 93.06 89 LYS A O 1
ATOM 761 N N . VAL A 1 90 ? -8.592 6.130 -0.628 1.00 93.19 90 VAL A N 1
ATOM 762 C CA . VAL A 1 90 ? -7.247 6.162 -0.035 1.00 93.19 90 VAL A CA 1
ATOM 763 C C . VAL A 1 90 ? -6.409 7.163 -0.823 1.00 93.19 90 VAL A C 1
ATOM 765 O O . VAL A 1 90 ? -6.465 7.166 -2.054 1.00 93.19 90 VAL A O 1
ATOM 768 N N . ARG A 1 91 ? -5.678 8.047 -0.140 1.00 89.31 91 ARG A N 1
ATOM 769 C CA . ARG A 1 91 ? -4.775 9.009 -0.792 1.00 89.31 91 ARG A CA 1
ATOM 770 C C . ARG A 1 91 ? -3.539 9.272 0.048 1.00 89.31 91 ARG A C 1
ATOM 772 O O . ARG A 1 91 ? -3.613 9.248 1.270 1.00 89.31 91 ARG A O 1
ATOM 779 N N . TYR A 1 92 ? -2.459 9.646 -0.616 1.00 88.12 92 TYR A N 1
ATOM 780 C CA . TYR A 1 92 ? -1.334 10.296 0.035 1.00 88.12 92 TYR A CA 1
ATOM 781 C C . TYR A 1 92 ? -1.637 11.786 0.291 1.00 88.12 92 TYR A C 1
ATOM 783 O O . TYR A 1 92 ? -2.265 12.449 -0.543 1.00 88.12 92 TYR A O 1
ATOM 791 N N . SER A 1 93 ? -1.218 12.302 1.445 1.00 82.44 93 SER A N 1
ATOM 792 C CA . SER A 1 93 ? -1.280 13.715 1.823 1.00 82.44 93 SER A CA 1
ATOM 793 C C . SER A 1 93 ? 0.133 14.230 2.059 1.00 82.44 93 SER A C 1
ATOM 795 O O . SER A 1 93 ? 0.755 13.854 3.043 1.00 82.44 93 SER A O 1
ATOM 797 N N . ALA A 1 94 ? 0.624 15.109 1.182 1.00 79.38 94 ALA A N 1
ATOM 798 C CA . ALA A 1 94 ? 1.961 15.691 1.320 1.00 79.38 94 ALA A CA 1
ATOM 799 C C . ALA A 1 94 ? 2.084 16.651 2.517 1.00 79.38 94 ALA A C 1
ATOM 801 O O . ALA A 1 94 ? 3.180 16.861 3.009 1.00 79.38 94 ALA A O 1
ATOM 802 N N . GLU A 1 95 ? 0.974 17.238 2.975 1.00 81.81 95 GLU A N 1
ATOM 803 C CA . GLU A 1 95 ? 0.954 18.115 4.158 1.00 81.81 95 GLU A CA 1
ATOM 804 C C . GLU A 1 95 ? 1.149 17.328 5.460 1.00 81.81 95 GLU A C 1
ATOM 806 O O . GLU A 1 95 ? 1.779 17.819 6.386 1.00 81.81 95 GLU A O 1
ATOM 811 N N . GLU A 1 96 ? 0.634 16.099 5.498 1.00 7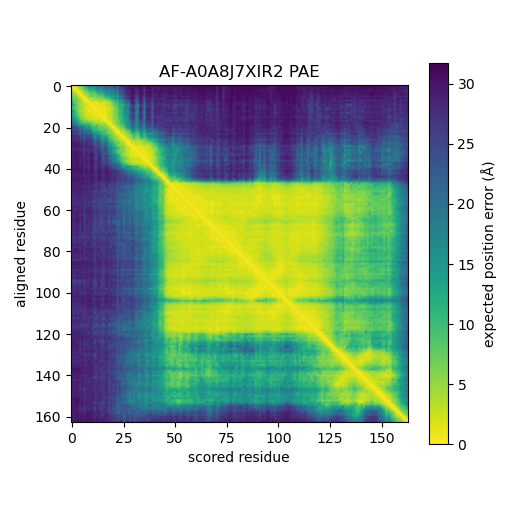9.06 96 GLU A N 1
ATOM 812 C CA . GLU A 1 96 ? 0.662 15.220 6.676 1.00 79.06 96 GLU A CA 1
ATOM 813 C C . GLU A 1 96 ? 1.716 14.109 6.539 1.00 79.06 96 GLU A C 1
ATOM 815 O O . GLU A 1 96 ? 1.805 13.237 7.398 1.00 79.06 96 GLU A O 1
ATOM 820 N N . GLU A 1 97 ? 2.435 14.074 5.411 1.00 85.69 97 GLU A N 1
ATOM 821 C CA . GLU A 1 97 ? 3.391 13.022 5.033 1.00 85.69 97 GLU A CA 1
ATOM 822 C C . GLU A 1 97 ? 2.845 11.603 5.290 1.00 85.69 97 GLU A C 1
ATOM 824 O O . GLU A 1 97 ? 3.510 10.724 5.834 1.00 85.69 97 GLU A O 1
ATOM 829 N N . SER A 1 98 ? 1.568 11.389 4.949 1.00 88.88 98 SER A N 1
ATOM 830 C CA . SER A 1 98 ? 0.814 10.202 5.369 1.00 88.88 98 SER A CA 1
ATOM 831 C C . SER A 1 98 ? -0.149 9.691 4.303 1.00 88.88 98 SER A C 1
ATOM 833 O O . SER A 1 98 ? -0.733 10.447 3.520 1.00 88.88 98 SER A O 1
ATOM 835 N N . TYR A 1 99 ? -0.374 8.379 4.313 1.00 92.12 99 TYR A N 1
ATOM 836 C CA . TYR A 1 99 ? -1.419 7.698 3.558 1.00 92.12 99 TYR A CA 1
ATOM 837 C C . TYR A 1 99 ? -2.702 7.669 4.385 1.00 92.12 99 TYR A C 1
ATOM 839 O O . TYR A 1 99 ? -2.751 7.060 5.448 1.00 92.12 99 TYR A O 1
ATOM 847 N N . ILE A 1 100 ? -3.750 8.323 3.889 1.00 92.50 100 ILE A N 1
ATOM 848 C CA . ILE A 1 100 ? -5.015 8.504 4.598 1.00 92.50 100 ILE A CA 1
ATOM 849 C C . ILE A 1 100 ? -6.111 7.683 3.921 1.00 92.50 100 ILE A C 1
ATOM 851 O O . ILE A 1 100 ? -6.425 7.882 2.740 1.00 92.50 100 ILE A O 1
ATOM 855 N N . ILE A 1 101 ? -6.728 6.797 4.696 1.00 96.56 101 ILE A N 1
ATOM 856 C CA . ILE A 1 101 ? -7.900 5.997 4.352 1.00 96.56 101 ILE A CA 1
ATOM 857 C C . ILE A 1 101 ? -9.131 6.725 4.900 1.00 96.56 101 ILE A C 1
ATOM 859 O O . ILE A 1 101 ? -9.281 6.910 6.107 1.00 96.56 101 ILE A O 1
ATOM 863 N N . TYR A 1 102 ? -10.015 7.152 4.003 1.00 9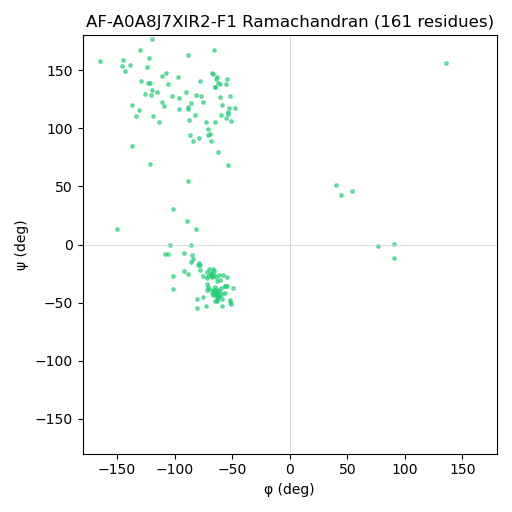4.94 102 TYR A N 1
ATOM 864 C CA . TYR A 1 102 ? -11.273 7.810 4.344 1.00 94.94 102 TYR A CA 1
ATOM 865 C C . TYR A 1 102 ? -12.400 6.787 4.356 1.00 94.94 102 TYR A C 1
ATOM 867 O O . TYR A 1 102 ? -12.630 6.125 3.340 1.00 94.94 102 TYR A O 1
ATOM 875 N N . THR A 1 103 ? -13.132 6.720 5.463 1.00 94.19 103 THR A N 1
ATOM 876 C CA . THR A 1 103 ? -14.344 5.910 5.605 1.00 94.19 103 THR A CA 1
ATOM 877 C C . THR A 1 103 ? -15.547 6.793 5.925 1.00 94.19 103 THR A C 1
ATOM 879 O O . THR A 1 103 ? -15.417 8.015 6.072 1.00 94.19 103 THR A O 1
ATOM 882 N N . ASP A 1 104 ? -16.735 6.196 6.014 1.00 87.44 104 ASP A N 1
ATOM 883 C CA . ASP A 1 104 ? -17.919 6.915 6.483 1.00 87.44 104 ASP A CA 1
ATOM 884 C C . ASP A 1 104 ? -17.808 7.203 7.992 1.00 87.44 104 ASP A C 1
ATOM 886 O O . ASP A 1 104 ? -18.022 6.339 8.842 1.00 87.44 104 ASP A O 1
ATOM 890 N N . GLY A 1 105 ? -17.403 8.429 8.326 1.00 84.31 105 GLY A N 1
ATOM 891 C CA . GLY A 1 105 ? -17.344 8.929 9.702 1.00 84.31 105 GLY A CA 1
ATOM 892 C C . GLY A 1 105 ? -16.021 8.715 10.443 1.00 84.31 105 GLY A C 1
ATOM 893 O O . GLY A 1 105 ? -15.916 9.124 11.598 1.00 84.31 105 GLY A O 1
ATOM 894 N N . THR A 1 106 ? -14.997 8.113 9.832 1.00 92.69 106 THR A N 1
ATOM 895 C CA . THR A 1 106 ? -13.659 7.972 10.440 1.00 92.69 106 THR A CA 1
ATOM 896 C C . THR A 1 106 ? -12.556 8.082 9.383 1.00 92.69 106 THR A C 1
ATOM 898 O O . THR A 1 106 ? -12.781 7.934 8.181 1.00 92.69 106 THR A O 1
ATOM 901 N N . THR A 1 107 ? -11.348 8.408 9.829 1.00 93.94 107 THR A N 1
ATOM 902 C CA . THR A 1 107 ? -10.142 8.424 9.003 1.00 93.94 107 THR A CA 1
ATOM 903 C C . THR A 1 107 ? -9.052 7.629 9.692 1.00 93.94 107 THR A C 1
ATOM 905 O O . THR A 1 107 ? -8.904 7.729 10.908 1.00 93.94 107 THR A O 1
ATOM 908 N N . PHE A 1 108 ? -8.290 6.883 8.903 1.00 95.44 108 PHE A N 1
ATOM 909 C CA . PHE A 1 108 ? -7.130 6.127 9.357 1.00 95.44 108 PHE A CA 1
ATOM 910 C C . PHE A 1 108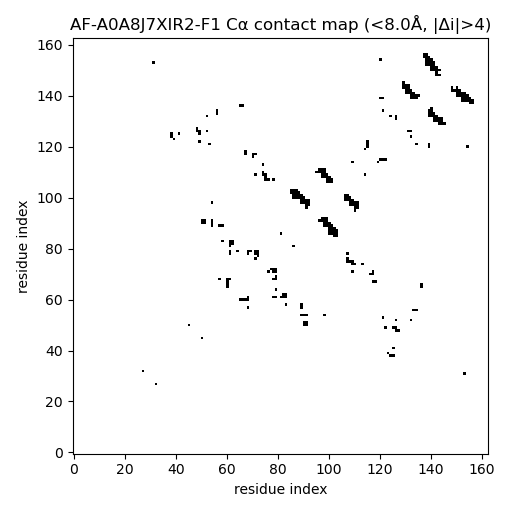 ? -5.915 6.637 8.597 1.00 95.44 108 PHE A C 1
ATOM 912 O O . PHE A 1 108 ? -5.956 6.734 7.370 1.00 95.44 108 PHE A O 1
ATOM 919 N N . ASP A 1 109 ? -4.861 6.989 9.312 1.00 92.56 109 ASP A N 1
ATOM 920 C CA . ASP A 1 109 ? -3.603 7.465 8.758 1.00 92.56 109 ASP A CA 1
ATOM 921 C C . ASP A 1 109 ? -2.490 6.436 8.968 1.00 92.56 109 ASP A C 1
ATOM 923 O O . ASP A 1 109 ? -2.472 5.693 9.951 1.00 92.56 109 ASP A O 1
ATOM 927 N N . ILE A 1 110 ? -1.591 6.356 7.989 1.00 92.25 110 ILE A N 1
ATOM 928 C CA . ILE A 1 110 ? -0.354 5.580 8.037 1.00 92.25 110 ILE A CA 1
ATOM 929 C C . ILE A 1 110 ? 0.764 6.520 7.590 1.00 92.25 110 ILE A C 1
ATOM 931 O O . ILE A 1 110 ? 0.767 6.960 6.436 1.00 92.25 110 ILE A O 1
ATOM 935 N N . TYR A 1 111 ? 1.700 6.818 8.486 1.00 89.69 111 TYR A N 1
ATOM 936 C CA . TYR A 1 111 ? 2.826 7.702 8.196 1.00 89.69 111 TYR A CA 1
ATOM 937 C C . TYR A 1 111 ? 3.733 7.121 7.099 1.00 89.69 111 TYR A C 1
ATOM 939 O O . TYR A 1 111 ? 3.925 5.905 7.009 1.00 89.69 111 TYR A O 1
ATOM 947 N N . GLU A 1 112 ? 4.284 7.984 6.244 1.00 84.06 112 GLU A N 1
ATOM 948 C CA . GLU A 1 112 ? 5.123 7.608 5.100 1.00 84.06 112 GLU A CA 1
ATOM 949 C C . GLU A 1 112 ? 6.269 6.667 5.489 1.00 84.06 112 GLU A C 1
ATOM 951 O O . GLU A 1 112 ? 6.460 5.627 4.851 1.00 84.06 112 GLU A O 1
ATOM 956 N N . ASP A 1 113 ? 7.003 6.987 6.557 1.00 84.69 113 ASP A N 1
ATOM 957 C CA . ASP A 1 113 ? 8.152 6.180 6.969 1.00 84.69 113 ASP A CA 1
ATOM 958 C C . ASP A 1 113 ? 7.767 4.783 7.455 1.00 84.69 113 ASP A C 1
ATOM 960 O O . ASP A 1 113 ? 8.620 3.892 7.459 1.00 84.69 113 ASP A O 1
ATOM 964 N N . ASP A 1 114 ? 6.515 4.566 7.861 1.00 86.44 114 ASP A N 1
ATOM 965 C CA . ASP A 1 114 ? 6.060 3.271 8.360 1.00 86.44 114 ASP A CA 1
ATOM 966 C C . ASP A 1 114 ? 5.759 2.279 7.232 1.00 86.44 114 ASP A C 1
ATOM 968 O O . ASP A 1 114 ? 5.777 1.058 7.435 1.00 86.44 114 ASP A O 1
ATOM 972 N N . ILE A 1 115 ? 5.583 2.778 6.004 1.00 86.19 115 ILE A N 1
ATOM 973 C CA . ILE A 1 115 ? 5.336 1.961 4.812 1.00 86.19 115 ILE A CA 1
ATOM 974 C C . ILE A 1 115 ? 6.437 0.924 4.600 1.00 86.19 115 ILE A C 1
ATOM 976 O O . ILE A 1 115 ? 6.124 -0.204 4.228 1.00 86.19 115 ILE A O 1
ATOM 980 N N . LYS A 1 116 ? 7.703 1.234 4.906 1.00 81.44 116 LYS A N 1
ATOM 981 C CA . LYS A 1 116 ? 8.820 0.278 4.766 1.00 81.44 116 LYS A CA 1
ATOM 982 C C . LYS A 1 116 ? 8.734 -0.916 5.722 1.00 81.44 116 LYS A C 1
ATOM 984 O O . LYS A 1 116 ? 9.304 -1.966 5.445 1.00 81.44 116 LYS A O 1
ATOM 989 N N . TYR A 1 117 ? 8.019 -0.791 6.839 1.00 82.50 117 TYR A N 1
ATOM 990 C CA . TYR A 1 117 ? 7.821 -1.899 7.780 1.00 82.50 117 TYR A CA 1
ATOM 991 C C . TYR A 1 117 ? 6.594 -2.744 7.434 1.00 82.50 117 TYR A C 1
ATOM 993 O O . TYR A 1 117 ? 6.531 -3.931 7.770 1.00 82.50 117 TYR A O 1
ATOM 1001 N N . ILE A 1 118 ? 5.625 -2.142 6.745 1.00 84.69 118 ILE A N 1
ATOM 1002 C CA . ILE A 1 118 ? 4.436 -2.828 6.247 1.00 84.69 118 ILE A CA 1
ATOM 1003 C C . ILE A 1 118 ? 4.794 -3.563 4.950 1.00 84.69 118 ILE A C 1
ATOM 1005 O O . ILE A 1 118 ? 4.667 -4.786 4.882 1.00 84.69 118 ILE A O 1
ATOM 1009 N N . TYR A 1 119 ? 5.337 -2.835 3.975 1.00 82.44 119 TYR A N 1
ATOM 1010 C CA . TYR A 1 119 ? 5.665 -3.282 2.624 1.00 82.44 119 TYR A CA 1
ATOM 1011 C C . TYR A 1 119 ? 7.161 -3.102 2.307 1.00 82.44 119 TYR A C 1
ATOM 1013 O O . TYR A 1 119 ? 7.522 -2.275 1.467 1.00 82.44 119 TYR A O 1
ATOM 1021 N N . PRO A 1 120 ? 8.059 -3.880 2.931 1.00 72.12 120 PRO A N 1
ATOM 1022 C CA . PRO A 1 120 ? 9.503 -3.686 2.786 1.00 72.12 120 PRO A CA 1
ATOM 1023 C C . PRO A 1 120 ? 9.989 -3.693 1.333 1.00 72.12 120 PRO A C 1
ATOM 1025 O O . PRO A 1 120 ? 10.838 -2.891 0.990 1.00 72.12 120 PRO A O 1
ATOM 1028 N N . SER A 1 121 ? 9.403 -4.514 0.457 1.00 68.88 121 SER A N 1
ATOM 1029 C CA . SER A 1 121 ? 9.842 -4.632 -0.943 1.00 68.88 121 SER A CA 1
ATOM 1030 C C . SER A 1 121 ? 9.122 -3.696 -1.924 1.00 68.88 121 SER A C 1
ATOM 1032 O O . SER A 1 121 ? 9.492 -3.641 -3.095 1.00 68.88 121 SER A O 1
ATOM 1034 N N . ILE A 1 122 ? 8.082 -2.962 -1.497 1.00 68.00 122 ILE A N 1
ATOM 1035 C CA . ILE A 1 122 ? 7.338 -2.068 -2.408 1.00 68.00 122 ILE A CA 1
ATOM 1036 C C . ILE A 1 122 ? 8.115 -0.792 -2.715 1.00 68.00 122 ILE A C 1
ATOM 1038 O O . ILE A 1 122 ? 7.899 -0.175 -3.759 1.00 68.00 122 ILE A O 1
ATOM 1042 N N . VAL A 1 123 ? 8.986 -0.378 -1.797 1.00 60.47 123 VAL A N 1
ATOM 1043 C CA . VAL A 1 123 ? 9.832 0.813 -1.935 1.00 60.47 123 VAL A CA 1
ATOM 1044 C C . VAL A 1 123 ? 11.034 0.557 -2.844 1.00 60.47 123 VAL A C 1
ATOM 1046 O O . VAL A 1 123 ? 11.533 1.491 -3.458 1.00 60.47 123 VAL A O 1
ATOM 1049 N N . ASP A 1 124 ? 11.423 -0.708 -3.011 1.00 61.34 124 ASP A N 1
ATOM 1050 C CA . ASP A 1 124 ? 12.620 -1.098 -3.764 1.00 61.34 124 ASP A CA 1
ATOM 1051 C C . ASP A 1 124 ? 12.383 -1.234 -5.277 1.00 61.34 124 ASP A C 1
ATOM 1053 O O . ASP A 1 124 ? 13.335 -1.298 -6.056 1.00 61.34 124 ASP A O 1
ATOM 1057 N N . VAL A 1 125 ? 11.120 -1.299 -5.714 1.00 60.44 125 VAL A N 1
ATOM 1058 C CA . VAL A 1 125 ? 10.759 -1.465 -7.130 1.00 60.44 125 VAL A CA 1
ATOM 1059 C C . VAL A 1 125 ? 10.062 -0.202 -7.629 1.00 60.44 125 VAL A C 1
ATOM 1061 O O . VAL A 1 125 ? 8.894 -0.011 -7.295 1.00 60.44 125 VAL A O 1
ATOM 1064 N N . PRO A 1 126 ? 10.707 0.665 -8.425 1.00 57.41 126 PRO A N 1
ATOM 1065 C CA . PRO A 1 126 ? 10.045 1.844 -8.967 1.00 57.41 126 PRO A CA 1
ATOM 1066 C C . PRO A 1 126 ? 8.919 1.424 -9.915 1.00 57.41 126 PRO A C 1
ATOM 1068 O O . PRO A 1 126 ? 9.095 0.536 -10.753 1.00 57.41 126 PRO A O 1
ATOM 1071 N N . ASP A 1 127 ? 7.762 2.074 -9.793 1.00 58.41 127 ASP A N 1
ATOM 1072 C CA . ASP A 1 127 ? 6.757 2.003 -10.850 1.00 58.41 127 ASP A CA 1
ATOM 1073 C C . ASP A 1 127 ? 7.294 2.732 -12.086 1.00 58.41 127 ASP A C 1
ATOM 1075 O O . ASP A 1 127 ? 8.028 3.716 -11.984 1.00 58.41 127 ASP A O 1
ATOM 1079 N N . SER A 1 128 ? 6.915 2.268 -13.272 1.00 62.75 128 SER A N 1
ATOM 1080 C CA . SER A 1 128 ? 7.231 2.984 -14.502 1.00 62.75 128 SER A CA 1
ATOM 1081 C C . SER A 1 128 ? 5.988 3.164 -15.362 1.00 62.75 128 SER A C 1
ATOM 1083 O O . SER A 1 128 ? 4.930 2.564 -15.145 1.00 62.75 128 SER A O 1
ATOM 1085 N N . TYR A 1 129 ? 6.098 4.018 -16.375 1.00 62.03 129 TYR A N 1
ATOM 1086 C CA . TYR A 1 129 ? 5.027 4.188 -17.351 1.00 62.03 129 TYR A CA 1
ATOM 1087 C C . TYR A 1 129 ? 4.639 2.858 -18.020 1.00 62.03 129 TYR A C 1
ATOM 1089 O O . TYR A 1 129 ? 3.462 2.617 -18.267 1.00 62.03 129 TYR A O 1
ATOM 1097 N N . GLU A 1 130 ? 5.614 1.982 -18.262 1.00 62.06 130 GLU A N 1
ATOM 1098 C CA . GLU A 1 130 ? 5.429 0.720 -18.985 1.00 62.06 130 GLU A CA 1
ATOM 1099 C C . GLU A 1 130 ? 5.107 -0.462 -18.075 1.00 62.06 130 GLU A C 1
ATOM 1101 O O . GLU A 1 130 ? 4.492 -1.424 -18.529 1.00 62.06 130 GLU A O 1
ATOM 1106 N N . PHE A 1 131 ? 5.476 -0.388 -16.798 1.00 68.12 131 PHE A N 1
ATOM 1107 C CA . PHE A 1 131 ? 5.412 -1.513 -15.875 1.00 68.12 131 PHE A CA 1
ATOM 1108 C C . PHE A 1 131 ? 4.567 -1.186 -14.639 1.00 68.12 131 PHE A C 1
ATOM 1110 O O . PHE A 1 131 ? 4.614 -0.072 -14.118 1.00 68.12 131 PHE A O 1
ATOM 1117 N N . GLU A 1 132 ? 3.756 -2.142 -14.191 1.00 72.06 132 GLU A N 1
ATOM 1118 C CA . GLU A 1 132 ? 2.976 -2.053 -12.951 1.00 72.06 132 GLU A CA 1
ATOM 1119 C C . GLU A 1 132 ? 3.455 -3.097 -11.950 1.00 72.06 132 GLU A C 1
ATOM 1121 O O . GLU A 1 132 ? 3.587 -4.274 -12.294 1.00 72.06 132 GLU A O 1
ATOM 1126 N N . VAL A 1 133 ? 3.694 -2.658 -10.715 1.00 72.94 133 VAL A N 1
ATOM 1127 C CA . VAL A 1 133 ? 4.067 -3.530 -9.602 1.00 72.94 133 VAL A CA 1
ATOM 1128 C C . VAL A 1 133 ? 2.817 -4.010 -8.858 1.00 72.94 133 VAL A C 1
ATOM 1130 O O . VAL A 1 133 ? 1.966 -3.213 -8.461 1.00 72.94 133 VAL A O 1
ATOM 1133 N N . VAL A 1 134 ? 2.730 -5.314 -8.607 1.00 74.00 134 VAL A N 1
ATOM 1134 C CA . VAL A 1 134 ? 1.686 -5.956 -7.794 1.00 74.00 134 VAL A CA 1
ATOM 1135 C C . VAL A 1 134 ? 2.340 -6.691 -6.645 1.00 74.00 134 VAL A C 1
ATOM 1137 O O . VAL A 1 134 ? 3.355 -7.355 -6.833 1.00 74.00 134 VAL A O 1
ATOM 1140 N N . ILE A 1 135 ? 1.737 -6.603 -5.466 1.00 70.69 135 ILE A N 1
ATOM 1141 C CA . ILE A 1 135 ? 2.097 -7.453 -4.336 1.00 70.69 135 ILE A CA 1
ATOM 1142 C C . ILE A 1 135 ? 1.042 -8.541 -4.207 1.00 70.69 135 ILE A C 1
ATOM 1144 O O . ILE A 1 135 ? -0.147 -8.235 -4.140 1.00 70.69 135 ILE A O 1
ATOM 1148 N N . ASP A 1 136 ? 1.496 -9.786 -4.162 1.00 68.88 136 ASP A N 1
ATOM 1149 C CA . ASP A 1 136 ? 0.667 -10.949 -3.882 1.00 68.88 136 ASP A CA 1
ATOM 1150 C C . ASP A 1 136 ? 1.406 -11.887 -2.922 1.00 68.88 136 ASP A C 1
ATOM 1152 O O . ASP A 1 136 ? 2.530 -12.305 -3.185 1.00 68.88 136 ASP A O 1
ATOM 1156 N N . ASP A 1 137 ? 0.800 -12.128 -1.763 1.00 64.62 137 ASP A N 1
ATOM 1157 C CA . ASP A 1 137 ? 1.277 -12.998 -0.682 1.00 64.62 137 ASP A CA 1
ATOM 1158 C C . ASP A 1 137 ? 2.795 -12.957 -0.372 1.00 64.62 137 ASP A C 1
ATOM 1160 O O . ASP A 1 137 ? 3.482 -13.970 -0.268 1.00 64.62 137 ASP A O 1
ATOM 1164 N N . SER A 1 138 ? 3.345 -11.752 -0.178 1.00 63.50 138 SER A N 1
ATOM 1165 C CA . SER A 1 138 ? 4.787 -11.477 0.059 1.00 63.50 138 SER A CA 1
ATOM 1166 C C . SER A 1 138 ? 5.689 -11.533 -1.174 1.00 63.50 138 SER A C 1
ATOM 1168 O O . SER A 1 138 ? 6.886 -11.265 -1.064 1.00 63.50 138 SER A O 1
ATOM 1170 N N . SER A 1 139 ? 5.134 -11.844 -2.338 1.00 65.06 139 SER A N 1
ATOM 1171 C CA . SER A 1 139 ? 5.816 -11.752 -3.620 1.00 65.06 139 SER A CA 1
ATOM 1172 C C . SER A 1 139 ? 5.475 -10.439 -4.316 1.00 65.06 139 SER A C 1
ATOM 1174 O O . SER A 1 139 ? 4.363 -9.926 -4.227 1.00 65.06 139 SER A O 1
ATOM 1176 N N . VAL A 1 140 ? 6.454 -9.882 -5.015 1.00 69.12 140 VAL A N 1
ATOM 1177 C CA . VAL A 1 140 ? 6.322 -8.687 -5.840 1.00 69.12 140 VAL A CA 1
ATOM 1178 C C . VAL A 1 140 ? 6.414 -9.119 -7.290 1.00 69.12 140 VAL A C 1
ATOM 1180 O O . VAL A 1 140 ? 7.437 -9.651 -7.720 1.00 69.12 140 VAL A O 1
ATOM 1183 N N . TYR A 1 141 ? 5.356 -8.873 -8.042 1.00 72.56 141 TYR A N 1
ATOM 1184 C CA . TYR A 1 141 ? 5.263 -9.132 -9.468 1.00 72.56 141 TYR A CA 1
ATOM 1185 C C . TYR A 1 141 ? 5.306 -7.825 -10.238 1.00 72.56 141 TYR A C 1
ATOM 1187 O O . TYR A 1 141 ? 4.798 -6.805 -9.781 1.00 72.56 141 TYR A O 1
ATOM 1195 N N . VAL A 1 142 ? 5.884 -7.867 -11.431 1.00 71.50 142 VAL A N 1
ATOM 1196 C CA . VAL A 1 142 ? 5.858 -6.759 -12.377 1.00 71.50 142 VAL A CA 1
ATOM 1197 C C . VAL A 1 142 ? 5.311 -7.261 -13.698 1.00 71.50 142 VAL A C 1
ATOM 1199 O O . VAL A 1 142 ? 5.770 -8.274 -14.222 1.00 71.50 142 VAL A O 1
ATOM 1202 N N . TYR A 1 143 ? 4.329 -6.555 -14.247 1.00 76.19 143 TYR A N 1
ATOM 1203 C CA . TYR A 1 143 ? 3.815 -6.822 -15.588 1.00 76.19 143 TYR A CA 1
ATOM 1204 C C . TYR A 1 143 ? 3.888 -5.575 -16.457 1.00 76.19 143 TYR A C 1
ATOM 1206 O O . TYR A 1 143 ? 3.863 -4.445 -15.967 1.00 76.19 143 TYR A O 1
ATOM 1214 N N . ASN A 1 144 ? 4.004 -5.789 -17.764 1.00 73.19 144 ASN A N 1
ATOM 1215 C CA . ASN A 1 144 ? 3.973 -4.714 -18.741 1.00 73.19 144 ASN A CA 1
ATOM 1216 C C . ASN A 1 144 ? 2.513 -4.338 -19.034 1.00 73.19 144 ASN A C 1
ATOM 1218 O O . ASN A 1 144 ? 1.696 -5.198 -19.347 1.00 73.19 144 ASN A O 1
ATOM 1222 N N . LYS A 1 145 ? 2.182 -3.050 -18.946 1.00 75.12 145 LYS A N 1
ATOM 1223 C CA . LYS A 1 145 ? 0.815 -2.535 -19.146 1.00 75.12 145 LYS A CA 1
ATOM 1224 C C . LYS A 1 145 ? 0.348 -2.616 -20.603 1.00 75.12 145 LYS A C 1
ATOM 1226 O O . LYS A 1 145 ? -0.849 -2.545 -20.872 1.00 75.12 145 LYS A O 1
ATOM 1231 N N . PHE A 1 146 ? 1.284 -2.711 -21.544 1.00 76.38 146 PHE A N 1
ATOM 1232 C CA . PHE A 1 146 ? 1.037 -2.638 -22.985 1.00 76.38 146 PHE A CA 1
ATOM 1233 C C . PHE A 1 146 ? 1.129 -3.990 -23.692 1.00 76.38 146 PHE A C 1
ATOM 1235 O O . PHE A 1 146 ? 0.790 -4.074 -24.874 1.00 76.38 146 PHE A O 1
ATOM 1242 N N . THR A 1 147 ? 1.574 -5.041 -23.003 1.00 75.56 147 THR A N 1
ATOM 1243 C CA . THR A 1 147 ? 1.692 -6.385 -23.573 1.00 75.56 147 THR A CA 1
ATOM 1244 C C . THR A 1 147 ? 0.870 -7.393 -22.773 1.00 75.56 147 THR A C 1
ATOM 1246 O O . THR A 1 147 ? 0.486 -7.152 -21.634 1.00 75.56 147 THR A O 1
ATOM 1249 N N . ALA A 1 148 ? 0.567 -8.533 -23.396 1.00 75.94 148 ALA A N 1
ATOM 1250 C CA . ALA A 1 148 ? -0.080 -9.668 -22.735 1.00 75.94 148 ALA A CA 1
ATOM 1251 C C . ALA A 1 148 ? 0.952 -10.633 -22.119 1.00 75.94 148 ALA A C 1
ATOM 1253 O O . ALA A 1 148 ? 0.657 -11.813 -21.924 1.00 75.94 148 ALA A O 1
ATOM 1254 N N . ASP A 1 149 ? 2.174 -10.150 -21.882 1.00 75.50 149 ASP A N 1
ATOM 1255 C CA . ASP A 1 149 ? 3.234 -10.963 -21.302 1.00 75.50 149 ASP A CA 1
ATOM 1256 C C . ASP A 1 149 ? 2.870 -11.335 -19.866 1.00 75.50 149 ASP A C 1
ATOM 1258 O O . ASP A 1 149 ? 2.226 -10.568 -19.143 1.00 75.50 149 ASP A O 1
ATOM 1262 N N . GLN A 1 150 ? 3.282 -12.529 -19.445 1.00 71.75 150 GLN A N 1
ATOM 1263 C CA . GLN A 1 150 ? 3.053 -12.946 -18.069 1.00 71.75 150 GLN A CA 1
ATOM 1264 C C . GLN A 1 150 ? 3.823 -12.033 -17.099 1.00 71.75 150 GLN A C 1
ATOM 1266 O O . GLN A 1 150 ? 4.956 -11.643 -17.402 1.00 71.75 150 GLN A O 1
ATOM 1271 N N . PRO A 1 151 ? 3.236 -11.703 -15.932 1.00 72.12 151 PRO A N 1
ATOM 1272 C CA . PRO A 1 151 ? 3.958 -11.017 -14.871 1.00 72.12 151 PRO A CA 1
ATOM 1273 C C . PRO A 1 151 ? 5.214 -11.804 -14.499 1.00 72.12 151 PRO A C 1
ATOM 1275 O O . PRO A 1 151 ? 5.170 -13.026 -14.355 1.00 72.12 151 PRO A O 1
ATOM 1278 N N . PHE A 1 152 ? 6.326 -11.107 -14.294 1.00 69.56 152 PHE A N 1
ATOM 1279 C CA . PHE A 1 152 ? 7.544 -11.710 -13.767 1.00 69.56 152 PHE A CA 1
ATOM 1280 C C . PHE A 1 152 ? 7.738 -11.299 -12.307 1.00 69.56 152 PHE A C 1
ATOM 1282 O O . PHE A 1 152 ? 7.509 -10.150 -11.926 1.00 69.56 152 PHE A O 1
ATOM 1289 N N . ARG A 1 153 ? 8.138 -12.256 -11.466 1.00 66.38 153 ARG A N 1
ATOM 1290 C CA . ARG A 1 153 ? 8.391 -12.023 -10.040 1.00 66.38 153 ARG A CA 1
ATOM 1291 C C . ARG A 1 153 ? 9.739 -11.323 -9.856 1.00 66.38 153 ARG A C 1
ATOM 1293 O O . ARG A 1 153 ? 10.749 -11.799 -10.366 1.00 66.38 153 ARG A O 1
ATOM 1300 N N . VAL A 1 154 ? 9.751 -10.216 -9.118 1.00 61.00 154 VAL A N 1
ATOM 1301 C CA . VAL A 1 154 ? 10.944 -9.408 -8.805 1.00 61.00 154 VAL A CA 1
ATOM 1302 C C . VAL A 1 154 ? 11.460 -9.697 -7.394 1.00 61.00 154 VAL A C 1
ATOM 1304 O O . VAL A 1 154 ? 12.666 -9.793 -7.196 1.00 61.00 154 VAL A O 1
ATOM 1307 N N . PHE A 1 155 ? 10.558 -9.908 -6.430 1.00 55.59 155 PHE A N 1
ATOM 1308 C CA . PHE A 1 155 ? 10.877 -10.316 -5.055 1.00 55.59 155 PHE A CA 1
ATOM 1309 C C . PHE A 1 155 ? 9.869 -11.367 -4.567 1.00 55.59 155 PHE A C 1
ATOM 1311 O O . PHE A 1 155 ? 8.750 -11.410 -5.067 1.00 55.59 155 PHE A O 1
ATOM 1318 N N . GLY A 1 156 ? 10.243 -12.218 -3.610 1.00 48.06 156 GLY A N 1
ATOM 1319 C CA . GLY A 1 156 ? 9.356 -13.237 -3.027 1.00 48.06 156 GLY A CA 1
ATOM 1320 C C . GLY A 1 156 ? 10.026 -14.601 -2.870 1.00 48.06 156 GLY A C 1
ATOM 1321 O O . GLY A 1 156 ? 10.994 -14.908 -3.571 1.00 48.06 156 GLY A O 1
ATOM 1322 N N . ALA A 1 157 ? 9.521 -15.417 -1.940 1.00 41.84 157 ALA A N 1
ATOM 1323 C CA . ALA A 1 157 ? 9.966 -16.800 -1.793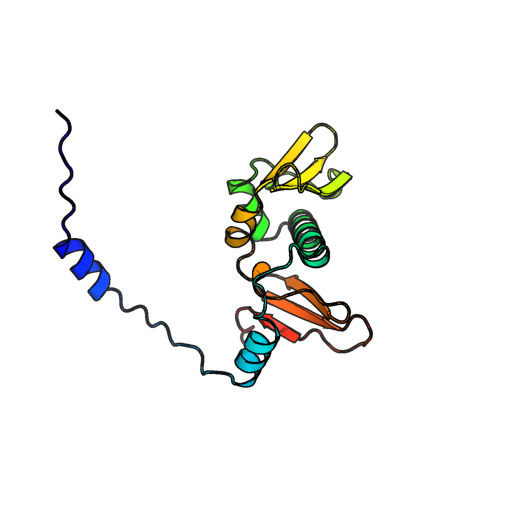 1.00 41.84 157 ALA A CA 1
ATOM 1324 C C . ALA A 1 157 ? 9.648 -17.573 -3.081 1.00 41.84 157 ALA A C 1
ATOM 1326 O O . ALA A 1 157 ? 8.591 -17.379 -3.683 1.00 41.84 157 ALA A O 1
ATOM 1327 N N . ALA A 1 158 ? 10.566 -18.433 -3.526 1.00 44.19 158 ALA A N 1
ATOM 1328 C CA . ALA A 1 158 ? 10.246 -19.356 -4.599 1.00 44.19 158 ALA A CA 1
ATOM 1329 C C . ALA A 1 158 ? 9.062 -20.216 -4.158 1.00 44.19 158 ALA A C 1
ATOM 1331 O O . ALA A 1 158 ? 9.170 -20.919 -3.155 1.00 44.19 158 ALA A O 1
ATOM 1332 N N . GLU A 1 159 ? 7.948 -20.159 -4.896 1.00 46.25 159 GLU A N 1
ATOM 1333 C CA . GLU A 1 159 ? 7.015 -21.281 -4.917 1.00 46.25 159 GLU A CA 1
ATOM 1334 C C . GLU A 1 159 ? 7.872 -22.525 -5.127 1.00 46.25 159 GLU A C 1
ATOM 1336 O O . GLU A 1 159 ? 8.629 -22.608 -6.103 1.00 46.25 159 GLU A O 1
ATOM 1341 N N . ALA A 1 160 ? 7.853 -23.420 -4.140 1.00 39.88 160 ALA A N 1
ATOM 1342 C CA . ALA A 1 160 ? 8.438 -24.730 -4.301 1.00 39.88 160 ALA A CA 1
ATOM 1343 C C . ALA A 1 160 ? 7.786 -25.298 -5.558 1.00 39.88 160 ALA A C 1
ATOM 1345 O O . ALA A 1 160 ? 6.570 -25.467 -5.587 1.00 39.88 160 ALA A O 1
ATOM 1346 N N . ALA A 1 161 ? 8.579 -25.471 -6.613 1.00 36.72 161 ALA A N 1
ATOM 1347 C CA . ALA A 1 161 ? 8.113 -26.116 -7.821 1.00 36.72 161 ALA A CA 1
ATOM 1348 C C . ALA A 1 161 ? 7.569 -27.481 -7.392 1.00 36.72 161 ALA A C 1
ATOM 1350 O O . ALA A 1 161 ? 8.337 -28.332 -6.942 1.00 36.72 161 ALA A O 1
ATOM 1351 N N . GLU A 1 162 ? 6.248 -27.649 -7.435 1.00 36.53 162 GLU A N 1
ATOM 1352 C CA . GLU A 1 162 ? 5.678 -28.986 -7.439 1.00 36.53 162 GLU A CA 1
ATOM 1353 C C . GLU A 1 162 ? 6.222 -29.682 -8.695 1.00 36.53 162 GLU A C 1
ATOM 1355 O O . GLU A 1 162 ? 6.219 -29.102 -9.783 1.00 36.53 162 GLU A O 1
ATOM 1360 N N . GLU A 1 163 ? 6.800 -30.862 -8.461 1.00 33.84 163 GLU A N 1
ATOM 1361 C CA . GLU A 1 163 ? 7.580 -31.698 -9.388 1.00 33.84 163 GLU A CA 1
ATOM 1362 C C . GLU A 1 163 ? 6.959 -31.912 -10.777 1.00 33.84 163 GLU A C 1
ATOM 1364 O O . GLU A 1 163 ? 5.733 -32.156 -10.876 1.00 33.84 163 GLU A O 1
#